Protein AF-A0A432WAP5-F1 (afdb_monomer)

Secondary structure (DSSP, 8-state):
--TTT-------GGGTTTGGG--SSSHHHHHHHH---

Organism: NCBI:txid1249555

Radius of gyration: 10.44 Å; Cα contacts (8 Å, |Δi|>4): 25; chains: 1; bounding box: 24×15×27 Å

InterPro domains:
  IPR017136 Uncharacterised conserved protein UCP037205 [PF10013] (1-32)
  IPR017136 Uncharacterised conserved protein UCP037205 [PIRS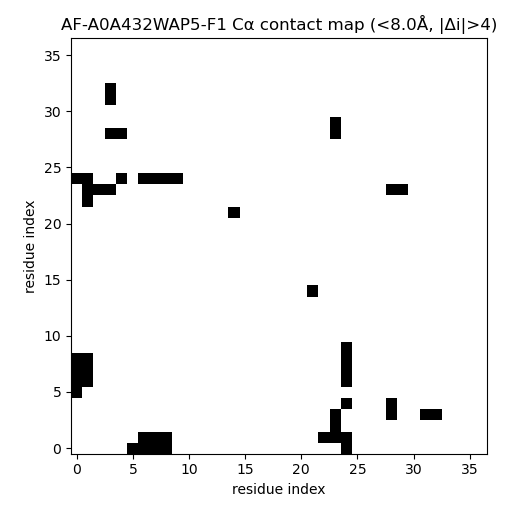F037205] (1-36)
  IPR017136 Uncharacterised conserved protein UCP037205 [PTHR37463] (1-35)

Solvent-accessible surface area (backbone atoms only — not comparable to full-atom values): 2518 Å² total; per-residue (Å²): 104,14,91,74,77,72,42,76,66,76,89,52,82,90,38,71,90,46,54,92,72,64,72,50,79,39,71,67,46,53,52,53,72,72,64,76,121

Structure (mmCIF, N/CA/C/O backbone):
data_AF-A0A432WAP5-F1
#
_entry.id   AF-A0A432WAP5-F1
#
loop_
_atom_site.group_PDB
_atom_site.id
_atom_site.type_symbol
_atom_site.label_atom_id
_atom_sit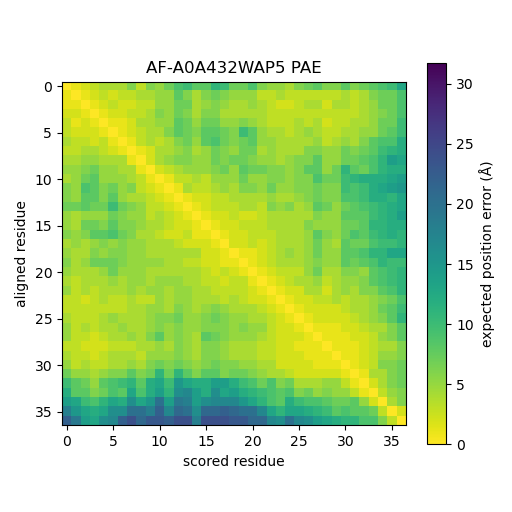e.label_alt_id
_atom_site.label_comp_id
_atom_site.label_asym_id
_atom_site.label_entity_id
_atom_site.label_seq_id
_atom_site.pdbx_PDB_ins_code
_atom_site.Cartn_x
_atom_site.Cartn_y
_atom_site.Cartn_z
_atom_site.occupancy
_atom_site.B_iso_or_equiv
_atom_site.auth_seq_id
_atom_site.auth_comp_id
_atom_site.auth_asym_id
_atom_site.auth_atom_id
_atom_site.pdbx_PDB_model_num
ATOM 1 N N . MET A 1 1 ? 4.440 4.718 3.377 1.00 78.94 1 MET A N 1
ATOM 2 C CA . MET A 1 1 ? 4.688 4.122 4.712 1.00 78.94 1 MET A CA 1
ATOM 3 C C . MET A 1 1 ? 3.615 3.069 4.954 1.00 78.94 1 MET A C 1
ATOM 5 O O . MET A 1 1 ? 2.478 3.317 4.575 1.00 78.94 1 MET A O 1
ATOM 9 N N . CYS A 1 2 ? 3.945 1.873 5.447 1.00 85.44 2 CYS A N 1
ATOM 10 C CA . CYS A 1 2 ? 2.943 0.803 5.550 1.00 85.44 2 CYS A CA 1
ATOM 11 C C . CYS A 1 2 ? 2.049 0.980 6.791 1.00 85.44 2 CYS A C 1
ATOM 13 O O . CYS A 1 2 ? 2.592 1.156 7.877 1.00 85.44 2 CYS A O 1
ATOM 15 N N . PRO A 1 3 ? 0.714 0.846 6.668 1.00 83.50 3 PRO A N 1
ATOM 16 C CA . PRO A 1 3 ? -0.234 1.105 7.761 1.00 83.50 3 PRO A CA 1
ATOM 17 C C . PRO A 1 3 ? -0.203 0.081 8.907 1.00 83.50 3 PRO A C 1
ATOM 19 O O . PRO A 1 3 ? -0.874 0.273 9.909 1.00 83.50 3 PRO A O 1
ATOM 22 N N . VAL A 1 4 ? 0.536 -1.023 8.756 1.00 86.88 4 VAL A N 1
ATOM 23 C CA . VAL A 1 4 ? 0.624 -2.095 9.764 1.00 86.88 4 VAL A CA 1
ATOM 24 C C . VAL A 1 4 ? 1.953 -2.041 10.505 1.00 86.88 4 VAL A C 1
ATOM 26 O O . VAL A 1 4 ? 1.995 -2.096 11.726 1.00 86.88 4 VAL A O 1
ATOM 29 N N . CYS A 1 5 ? 3.053 -1.937 9.753 1.00 87.38 5 CYS A N 1
ATOM 30 C CA . CYS A 1 5 ? 4.405 -1.953 10.303 1.00 87.38 5 CYS A CA 1
ATOM 31 C C . CYS A 1 5 ? 4.945 -0.539 10.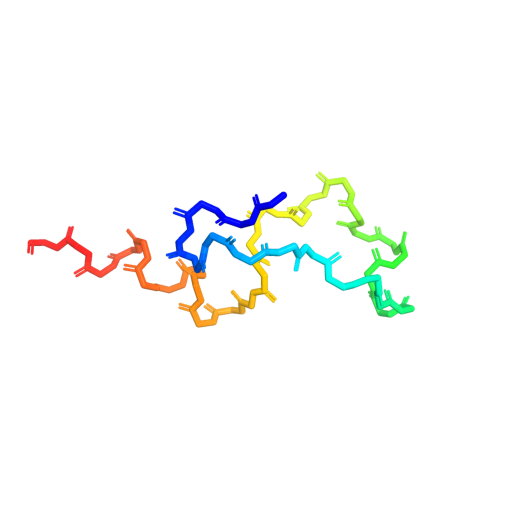599 1.00 87.38 5 CYS A C 1
ATOM 33 O O . CYS A 1 5 ? 6.024 -0.420 11.171 1.00 87.38 5 CYS A O 1
ATOM 35 N N . SER A 1 6 ? 4.258 0.520 10.147 1.00 85.00 6 SER A N 1
ATOM 36 C CA . SER A 1 6 ? 4.712 1.924 10.170 1.00 85.00 6 SER A CA 1
ATOM 37 C C . SER A 1 6 ? 6.122 2.142 9.611 1.00 85.00 6 SER A C 1
ATOM 39 O O . SER A 1 6 ? 6.754 3.164 9.849 1.00 85.00 6 SER A O 1
ATOM 41 N N . ARG A 1 7 ? 6.634 1.193 8.821 1.00 85.12 7 ARG A N 1
ATOM 42 C CA . ARG A 1 7 ? 7.951 1.289 8.194 1.00 85.12 7 ARG A CA 1
ATOM 43 C C . ARG A 1 7 ? 7.852 1.922 6.806 1.00 85.12 7 ARG A C 1
ATOM 45 O O . ARG A 1 7 ? 6.829 1.761 6.119 1.00 85.12 7 ARG A O 1
ATOM 52 N N . PRO A 1 8 ? 8.906 2.629 6.367 1.00 80.94 8 PRO A N 1
ATOM 53 C CA . PRO A 1 8 ? 9.010 3.083 4.990 1.00 80.94 8 PRO A CA 1
ATOM 54 C C . PRO A 1 8 ? 9.025 1.879 4.042 1.00 80.94 8 PRO A C 1
ATOM 56 O O . PRO A 1 8 ? 9.564 0.817 4.359 1.00 80.94 8 PRO A O 1
ATOM 59 N N . PHE A 1 9 ? 8.403 2.037 2.875 1.00 80.19 9 PHE A N 1
ATOM 60 C CA . PHE A 1 9 ? 8.517 1.039 1.820 1.00 80.19 9 PHE A CA 1
ATOM 61 C C . PHE A 1 9 ? 9.912 1.151 1.217 1.00 80.19 9 PHE A C 1
ATOM 63 O O . PHE A 1 9 ? 10.250 2.175 0.632 1.00 80.19 9 PHE A O 1
ATOM 70 N N . SER A 1 10 ? 10.730 0.113 1.366 1.00 80.56 10 SER A N 1
ATOM 71 C CA . SER A 1 10 ? 11.989 0.030 0.631 1.00 80.56 10 SER A CA 1
ATOM 72 C C . SER A 1 10 ? 11.681 -0.326 -0.819 1.00 80.56 10 SER A C 1
ATOM 74 O O . SER A 1 10 ? 11.009 -1.328 -1.076 1.00 80.56 10 SER A O 1
ATOM 76 N N . TRP A 1 11 ? 12.166 0.483 -1.760 1.00 77.88 11 TRP A N 1
ATOM 77 C CA . TRP A 1 11 ? 12.035 0.206 -3.187 1.00 77.88 11 TRP A CA 1
ATOM 78 C C . TRP A 1 11 ? 12.594 -1.183 -3.522 1.00 77.88 11 TRP A C 1
ATOM 80 O O . TRP A 1 11 ? 13.700 -1.542 -3.111 1.00 77.88 11 TRP A O 1
ATOM 90 N N . ARG A 1 12 ? 11.831 -1.979 -4.278 1.00 83.56 12 ARG A N 1
ATOM 91 C CA . ARG A 1 12 ? 12.260 -3.289 -4.784 1.00 83.56 12 ARG A CA 1
ATOM 92 C C . ARG A 1 12 ? 11.989 -3.364 -6.279 1.00 83.56 12 ARG A C 1
ATOM 94 O O . ARG A 1 12 ? 10.866 -3.118 -6.699 1.00 83.56 12 ARG A O 1
ATOM 101 N N . LYS A 1 13 ? 12.966 -3.826 -7.070 1.00 84.25 13 LYS A N 1
ATOM 102 C CA . LYS A 1 13 ? 12.799 -4.057 -8.523 1.00 84.25 13 LYS A CA 1
ATOM 103 C C . LYS A 1 13 ? 11.577 -4.921 -8.859 1.00 84.25 13 LYS A C 1
ATOM 105 O O . LYS A 1 13 ? 10.887 -4.649 -9.829 1.00 84.25 13 LYS A O 1
ATOM 110 N N . LYS A 1 14 ? 11.260 -5.911 -8.015 1.00 81.31 14 LYS A N 1
ATOM 111 C CA . LYS A 1 14 ? 10.079 -6.781 -8.169 1.00 81.31 14 LYS A CA 1
ATOM 112 C C . LYS A 1 14 ? 8.747 -6.016 -8.144 1.00 81.31 14 LYS A C 1
ATOM 114 O O . LYS A 1 14 ? 7.746 -6.532 -8.619 1.00 81.31 14 LYS A O 1
ATOM 119 N N . TRP A 1 15 ? 8.720 -4.817 -7.568 1.00 86.50 15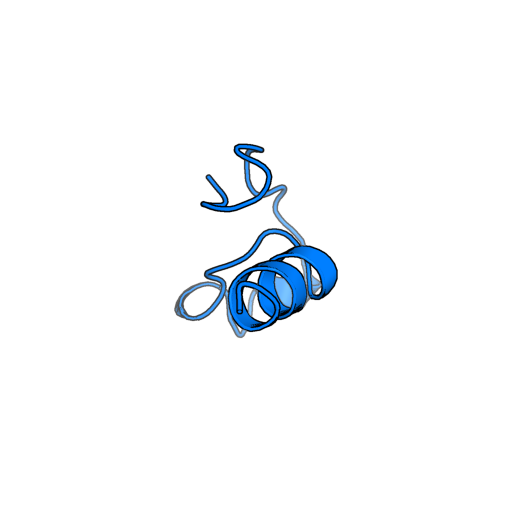 TRP A N 1
ATOM 120 C CA . TRP A 1 15 ? 7.511 -4.008 -7.450 1.00 86.50 15 TRP A CA 1
ATOM 121 C C . TRP A 1 15 ? 7.342 -3.001 -8.582 1.00 86.50 15 TRP A C 1
ATOM 123 O O . TRP A 1 15 ? 6.300 -2.369 -8.628 1.00 86.50 15 TRP A O 1
ATOM 133 N N . ALA A 1 16 ? 8.295 -2.879 -9.511 1.00 86.50 16 ALA A N 1
ATOM 134 C CA . ALA A 1 16 ? 8.213 -1.898 -10.595 1.00 86.50 16 ALA A CA 1
ATOM 135 C C . ALA A 1 16 ? 6.917 -2.014 -11.422 1.00 86.50 16 ALA A C 1
ATOM 137 O O . ALA A 1 16 ? 6.352 -0.999 -11.803 1.00 86.50 16 ALA A O 1
ATOM 138 N N . ALA A 1 17 ? 6.415 -3.234 -11.640 1.00 88.12 17 ALA A N 1
ATOM 139 C CA . ALA A 1 17 ? 5.189 -3.476 -12.405 1.00 88.12 17 ALA A CA 1
ATOM 140 C C . ALA A 1 17 ? 3.885 -3.301 -11.602 1.00 88.12 17 ALA A C 1
ATOM 142 O O . ALA A 1 17 ? 2.820 -3.199 -12.191 1.00 88.12 17 ALA A O 1
ATOM 143 N N . VAL A 1 18 ? 3.952 -3.301 -10.268 1.00 86.31 18 VAL A N 1
ATOM 144 C CA . VAL A 1 18 ? 2.770 -3.301 -9.380 1.00 86.31 18 VAL A CA 1
ATOM 145 C C . VAL A 1 18 ? 2.819 -2.171 -8.356 1.00 86.31 18 VAL A C 1
ATOM 147 O O . VAL A 1 18 ? 2.081 -2.197 -7.377 1.00 86.31 18 VAL A O 1
ATOM 150 N N . TRP A 1 19 ? 3.714 -1.197 -8.545 1.00 82.75 19 TRP A N 1
ATOM 151 C CA . TRP A 1 19 ? 4.043 -0.177 -7.548 1.00 82.75 19 TRP A CA 1
ATOM 152 C C . TRP A 1 19 ? 2.805 0.597 -7.086 1.00 82.75 19 TRP A C 1
ATOM 154 O O . TRP A 1 19 ? 2.659 0.853 -5.893 1.00 82.75 19 TRP A O 1
ATOM 164 N N . GLU A 1 20 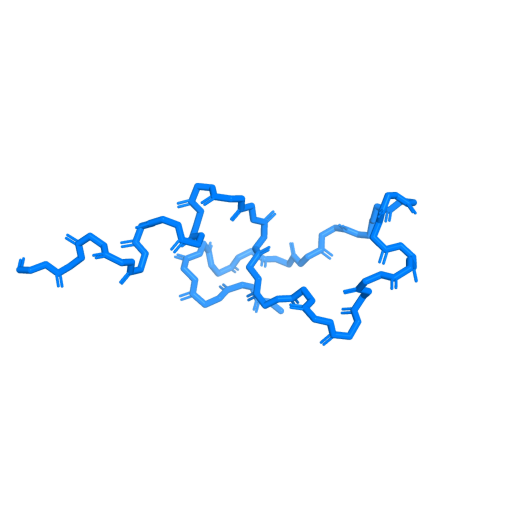? 1.879 0.872 -8.005 1.00 84.50 20 GLU A N 1
ATOM 165 C CA . GLU A 1 20 ? 0.623 1.572 -7.716 1.00 84.50 20 GLU A CA 1
ATOM 166 C C . GLU A 1 20 ? -0.351 0.752 -6.849 1.00 84.50 20 GLU A C 1
ATOM 168 O O . GLU A 1 20 ? -1.134 1.309 -6.081 1.00 84.50 20 GLU A O 1
ATOM 173 N N . GLU A 1 21 ? -0.266 -0.580 -6.888 1.00 85.19 21 GLU A N 1
ATOM 174 C CA . GLU A 1 21 ? -1.094 -1.478 -6.075 1.00 85.19 21 GLU A CA 1
ATOM 175 C C . GLU A 1 21 ? -0.451 -1.845 -4.724 1.00 85.19 21 GLU A C 1
ATOM 177 O O . GLU A 1 21 ? -1.119 -2.400 -3.839 1.00 85.19 21 GLU A O 1
ATOM 182 N N . VAL A 1 22 ? 0.836 -1.535 -4.511 1.00 83.88 22 VAL A N 1
ATOM 183 C CA . VAL A 1 22 ? 1.545 -1.886 -3.271 1.00 83.88 22 VAL A CA 1
ATOM 184 C C . VAL A 1 22 ? 1.057 -1.029 -2.094 1.00 83.88 22 VAL A C 1
ATOM 186 O O . VAL A 1 22 ? 1.570 0.046 -1.801 1.00 83.88 22 VAL A O 1
ATOM 189 N N . LYS A 1 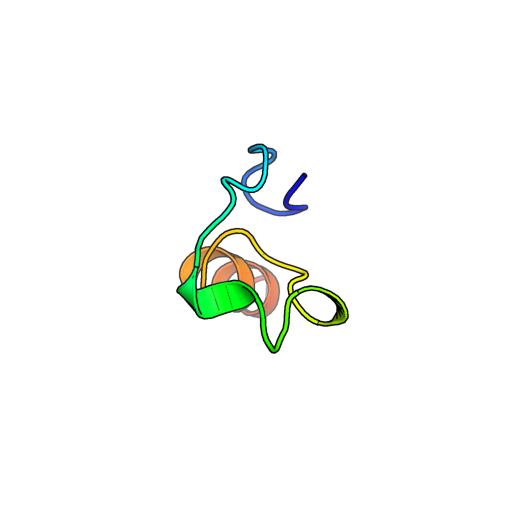23 ? 0.094 -1.567 -1.335 1.00 82.94 23 LYS A N 1
ATOM 190 C CA . LYS A 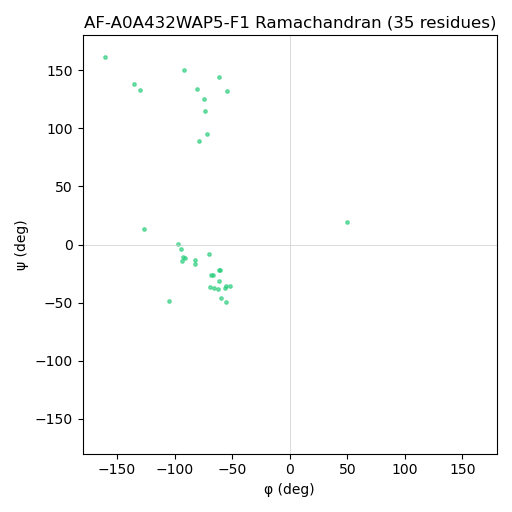1 23 ? -0.436 -0.957 -0.095 1.00 82.94 23 LYS A CA 1
ATOM 191 C C . LYS A 1 23 ? 0.243 -1.435 1.198 1.00 82.94 23 LYS A C 1
ATOM 193 O O . LYS A 1 23 ? 0.073 -0.809 2.245 1.00 82.94 23 LYS A O 1
ATOM 198 N N . TYR A 1 24 ? 1.019 -2.528 1.169 1.00 86.75 24 TYR A N 1
ATOM 199 C CA . TYR A 1 24 ? 1.591 -3.158 2.377 1.00 86.75 24 TYR A CA 1
ATOM 200 C C . TYR A 1 24 ? 3.065 -3.545 2.222 1.00 86.75 24 TYR A C 1
ATOM 202 O O . TYR A 1 24 ? 3.456 -4.076 1.187 1.00 86.75 24 TYR A O 1
ATOM 210 N N . CYS A 1 25 ? 3.886 -3.300 3.261 1.00 85.75 25 CYS A N 1
ATOM 211 C CA . CYS A 1 25 ? 5.348 -3.504 3.224 1.00 85.75 25 CYS A CA 1
ATOM 212 C C . CYS A 1 25 ? 5.742 -4.971 2.972 1.00 85.75 25 CYS A C 1
ATOM 214 O O . CYS A 1 25 ? 6.854 -5.269 2.545 1.00 85.75 25 CYS A O 1
ATOM 216 N N . SER A 1 26 ? 4.832 -5.897 3.262 1.00 82.62 26 SER A N 1
ATOM 217 C CA . SER A 1 26 ? 5.018 -7.333 3.112 1.00 82.62 26 SER A CA 1
ATOM 218 C C . SER A 1 26 ? 3.664 -8.036 3.078 1.00 82.62 26 SER A C 1
ATOM 220 O O . SER A 1 26 ? 2.661 -7.510 3.570 1.00 82.62 26 SER A O 1
ATOM 222 N N . GLU A 1 27 ? 3.649 -9.268 2.569 1.00 83.31 27 GLU A N 1
ATOM 223 C CA . GLU A 1 27 ? 2.464 -10.125 2.639 1.00 83.31 27 GLU A CA 1
ATOM 224 C C . GLU A 1 27 ? 2.061 -10.421 4.092 1.00 83.31 27 GLU A C 1
ATOM 226 O O . GLU A 1 27 ? 0.875 -10.477 4.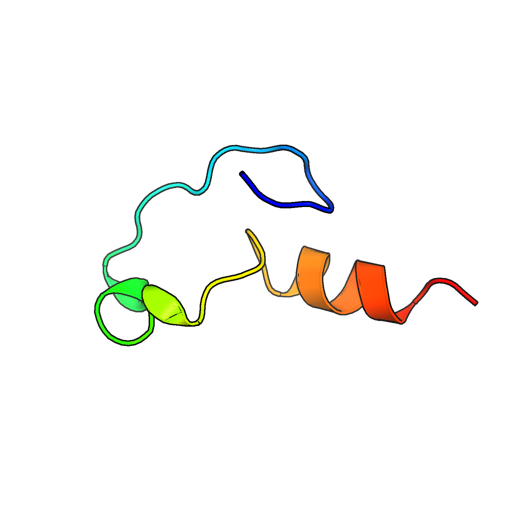404 1.00 83.31 27 GLU A O 1
ATOM 231 N N . ARG A 1 28 ? 3.036 -10.485 5.013 1.00 85.19 28 ARG A N 1
ATOM 232 C CA . ARG A 1 28 ? 2.780 -10.586 6.457 1.00 85.19 28 ARG A CA 1
ATOM 233 C C . ARG A 1 28 ? 1.888 -9.444 6.942 1.00 85.19 28 ARG A C 1
ATOM 235 O O . ARG A 1 28 ? 0.884 -9.705 7.590 1.00 85.19 28 ARG A O 1
ATOM 242 N N . CYS A 1 29 ? 2.213 -8.200 6.585 1.00 88.38 29 CYS A N 1
ATOM 243 C CA . CYS A 1 29 ? 1.404 -7.033 6.953 1.00 88.38 29 CYS A CA 1
ATOM 244 C C . CYS A 1 29 ? 0.019 -7.052 6.299 1.00 88.38 29 CYS A C 1
ATOM 246 O O . CYS A 1 29 ? -0.965 -6.716 6.950 1.00 88.38 29 CYS A O 1
ATOM 248 N N . ARG A 1 30 ? -0.080 -7.508 5.044 1.00 85.19 30 ARG A N 1
ATOM 249 C CA . ARG A 1 30 ? -1.377 -7.700 4.379 1.00 85.19 30 ARG A CA 1
ATOM 250 C C . ARG A 1 30 ? -2.262 -8.693 5.144 1.00 85.19 30 ARG A C 1
ATOM 252 O O . ARG A 1 30 ? -3.433 -8.404 5.365 1.00 85.19 30 ARG A O 1
ATOM 259 N N . ARG A 1 31 ? -1.707 -9.838 5.562 1.00 85.75 31 ARG A N 1
ATOM 260 C CA . ARG A 1 31 ? -2.433 -10.874 6.320 1.00 85.75 31 ARG A CA 1
ATOM 261 C C . ARG A 1 31 ? -2.782 -10.423 7.739 1.00 85.75 31 ARG A C 1
ATOM 263 O O . ARG A 1 31 ? -3.867 -10.724 8.215 1.00 85.75 31 ARG A O 1
ATOM 270 N N . GLN A 1 32 ? -1.905 -9.664 8.395 1.00 84.69 32 GLN A N 1
ATOM 271 C CA . G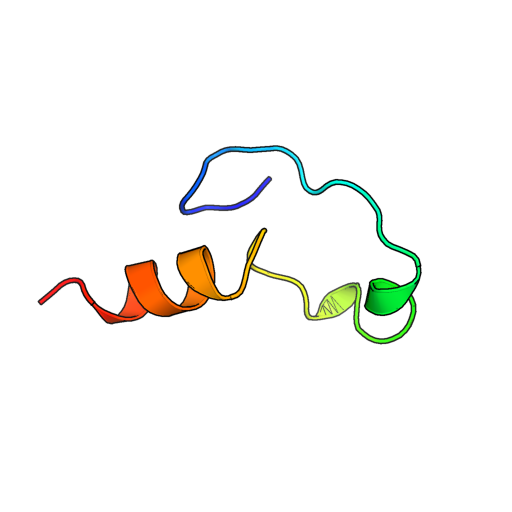LN A 1 32 ? -2.118 -9.199 9.768 1.00 84.69 32 GLN A CA 1
ATOM 272 C C . GLN A 1 32 ? -3.349 -8.287 9.886 1.00 84.69 32 GLN A C 1
ATOM 274 O O . GLN A 1 32 ? -4.118 -8.436 10.827 1.00 84.69 32 GLN A O 1
ATOM 279 N N . ARG A 1 33 ? -3.600 -7.424 8.888 1.00 72.94 33 ARG A N 1
ATOM 280 C CA . ARG A 1 33 ? -4.820 -6.596 8.832 1.00 72.94 33 ARG A CA 1
ATOM 281 C C . ARG A 1 33 ? -6.104 -7.414 8.631 1.00 72.94 33 ARG A C 1
ATOM 283 O O . ARG A 1 33 ? -7.167 -6.958 9.024 1.00 72.94 33 ARG A O 1
ATOM 290 N N . ALA A 1 34 ? -6.020 -8.600 8.026 1.00 68.69 34 ALA A N 1
ATOM 291 C CA . ALA A 1 34 ? -7.169 -9.493 7.853 1.00 68.69 34 ALA A CA 1
ATOM 292 C C . ALA A 1 34 ? -7.467 -10.345 9.102 1.00 68.69 34 ALA A C 1
ATOM 294 O O . ALA A 1 34 ? -8.526 -10.956 9.178 1.00 68.69 34 ALA A O 1
ATOM 295 N N . SER A 1 35 ? -6.540 -10.398 10.065 1.00 62.97 35 SER A N 1
ATOM 296 C CA . SER A 1 35 ? -6.624 -11.274 11.239 1.00 62.97 35 SER A CA 1
ATOM 297 C C . SER A 1 35 ? -7.166 -10.586 12.494 1.00 62.97 35 SER A C 1
ATOM 299 O O . SER A 1 35 ? -7.243 -11.230 13.538 1.00 62.97 35 SER A O 1
ATOM 301 N N . THR A 1 36 ? -7.522 -9.303 12.432 1.00 55.44 36 THR A N 1
ATOM 302 C CA . THR A 1 36 ? -8.187 -8.628 13.551 1.00 55.44 36 THR A CA 1
ATOM 303 C C . THR A 1 36 ? -9.665 -9.011 13.544 1.00 55.44 36 THR A C 1
ATOM 305 O O . THR A 1 36 ? -10.475 -8.368 12.879 1.00 55.44 36 THR A O 1
ATOM 308 N N . LYS A 1 37 ? -9.977 -10.103 14.240 1.00 49.03 37 LYS A N 1
ATOM 309 C CA . LYS A 1 37 ? -11.309 -10.410 14.757 1.00 49.03 37 LYS A CA 1
ATOM 310 C C . LYS A 1 37 ? -11.314 -10.125 16.253 1.00 49.03 37 LYS A C 1
ATOM 312 O O . LYS A 1 37 ? -10.239 -10.322 16.864 1.00 49.03 37 LYS A O 1
#

pLDDT: mean 81.2, std 8.63, range [49.03, 88.38]

Foldseek 3Di:
DAPQPPDDQDDDPVCPVPVVVPRHNDVVSVVVVVPPD

Sequence (37 aa):
MCPVCSRPFSWRKKWAAVWEEVKYCSERCRRQRASTK

Mean predicted aligned error: 5.7 Å